Protein AF-A0A401PZW3-F1 (afdb_monomer_lite)

Secondary structure (DSSP, 8-state):
--S--HHHHHHHHHHHHHTT----STT----TT--TTSS---S--

Foldseek 3Di:
DPDDDVVVVVVVVVLCVVLPHDADPVRDDDDPPDDPVPDDRRSDD

Sequence (45 aa):
FCIDNGAMIAQAGWEMFRAGHVTALEDSWITQRYRTDEVEVTWRI

pLDDT: mean 95.89, std 5.96, range [68.44, 98.31]

Structure (mmCIF, N/CA/C/O backbone):
data_AF-A0A401PZW3-F1
#
_entry.id   AF-A0A401PZW3-F1
#
loop_
_atom_site.group_PDB
_atom_site.id
_atom_site.type_symbol
_atom_site.label_atom_id
_atom_site.label_alt_id
_atom_site.label_comp_id
_atom_site.label_asym_id
_atom_site.label_entity_id
_atom_site.label_seq_id
_atom_site.pdbx_PDB_ins_code
_atom_site.Cartn_x
_atom_site.Cartn_y
_atom_site.Cartn_z
_atom_site.occupancy
_atom_site.B_iso_or_equiv
_atom_site.auth_seq_id
_atom_site.auth_comp_id
_atom_site.auth_asym_id
_atom_site.auth_atom_id
_atom_site.pdbx_PDB_model_num
ATOM 1 N N . PHE A 1 1 ? 8.180 0.774 -16.362 1.00 68.44 1 PHE A N 1
ATOM 2 C CA . PHE A 1 1 ? 7.678 -0.002 -15.209 1.00 68.44 1 PHE A CA 1
ATOM 3 C C . PHE A 1 1 ? 8.681 -0.996 -14.627 1.00 68.44 1 PHE A C 1
ATOM 5 O O . PHE A 1 1 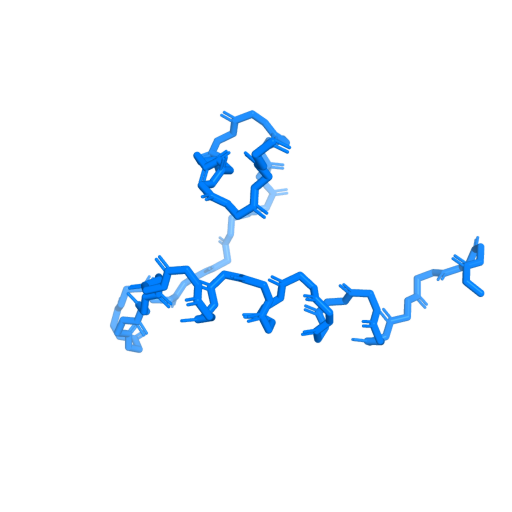? 8.396 -1.527 -13.570 1.00 68.44 1 PHE A O 1
ATOM 12 N N . CYS A 1 2 ? 9.840 -1.248 -15.248 1.00 92.38 2 CYS A N 1
ATOM 13 C CA . CYS A 1 2 ? 10.816 -2.213 -14.712 1.00 92.38 2 CYS A CA 1
ATOM 14 C C . CYS A 1 2 ? 11.894 -1.582 -13.807 1.00 92.38 2 CYS A C 1
ATOM 16 O O . CYS A 1 2 ? 12.839 -2.262 -13.432 1.00 92.38 2 CYS A O 1
ATOM 18 N N . ILE A 1 3 ? 11.764 -0.288 -13.497 1.00 97.06 3 ILE A N 1
ATOM 19 C CA . ILE A 1 3 ? 12.570 0.431 -12.502 1.00 97.06 3 ILE A CA 1
ATOM 20 C C . ILE A 1 3 ? 11.638 1.003 -11.437 1.00 97.06 3 ILE A C 1
ATOM 22 O O . ILE A 1 3 ? 10.449 1.208 -11.719 1.00 97.06 3 ILE A O 1
ATOM 26 N N . ASP A 1 4 ? 12.182 1.321 -10.267 1.00 97.31 4 ASP A N 1
ATOM 27 C CA . ASP A 1 4 ? 11.438 1.974 -9.192 1.00 97.31 4 ASP A CA 1
ATOM 2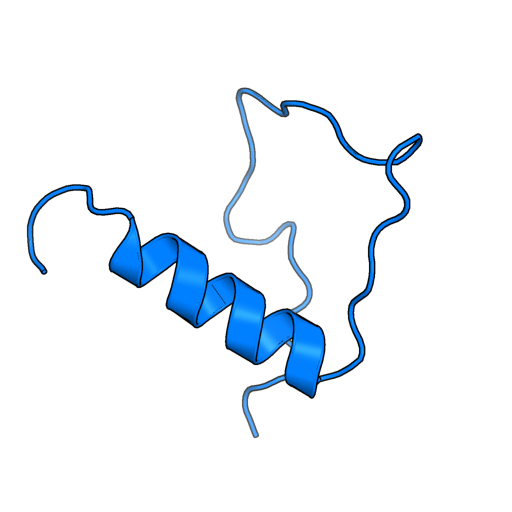8 C C . ASP A 1 4 ? 10.839 3.294 -9.682 1.00 97.31 4 ASP A C 1
ATOM 30 O O . ASP A 1 4 ? 11.514 4.137 -10.278 1.00 97.31 4 ASP A O 1
ATOM 34 N N . ASN A 1 5 ? 9.531 3.452 -9.490 1.00 97.69 5 ASN A N 1
ATOM 35 C CA . ASN A 1 5 ? 8.793 4.605 -9.989 1.00 97.69 5 ASN A CA 1
ATOM 36 C C . ASN A 1 5 ? 7.609 4.936 -9.076 1.00 97.69 5 ASN A C 1
ATOM 38 O O . ASN A 1 5 ? 7.011 4.052 -8.474 1.00 97.69 5 ASN A O 1
ATOM 42 N N . GLY A 1 6 ? 7.224 6.212 -9.013 1.00 98.00 6 GLY A N 1
ATOM 43 C CA . G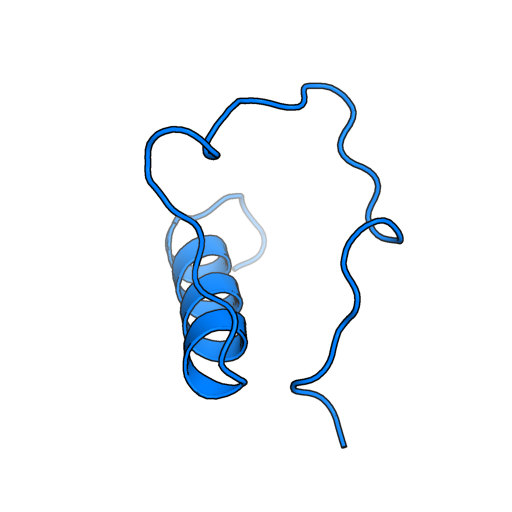LY A 1 6 ? 6.099 6.646 -8.177 1.00 98.00 6 GLY A CA 1
ATOM 44 C C . GLY A 1 6 ? 4.736 6.116 -8.635 1.00 98.00 6 GLY A C 1
ATOM 45 O O . GLY A 1 6 ? 3.830 5.980 -7.817 1.00 98.00 6 GLY A O 1
ATOM 46 N N . ALA A 1 7 ? 4.583 5.762 -9.917 1.00 98.06 7 ALA A N 1
ATOM 47 C CA . ALA A 1 7 ? 3.310 5.268 -10.439 1.00 98.06 7 ALA A CA 1
ATOM 48 C C . ALA A 1 7 ? 2.924 3.905 -9.839 1.00 98.06 7 ALA A C 1
ATOM 50 O O . ALA A 1 7 ? 1.746 3.678 -9.574 1.00 98.06 7 ALA A O 1
ATOM 51 N N . MET A 1 8 ? 3.892 3.025 -9.552 1.00 97.75 8 MET A N 1
ATOM 52 C CA . MET A 1 8 ? 3.614 1.739 -8.896 1.00 97.75 8 MET A CA 1
ATOM 53 C C . MET A 1 8 ? 3.092 1.921 -7.460 1.00 97.75 8 MET A C 1
ATOM 55 O O . MET A 1 8 ? 2.190 1.199 -7.042 1.00 97.75 8 MET A O 1
ATOM 59 N N . ILE A 1 9 ? 3.609 2.924 -6.737 1.00 98.19 9 ILE A N 1
ATOM 60 C CA . ILE A 1 9 ? 3.163 3.268 -5.381 1.00 98.19 9 ILE A CA 1
ATOM 61 C C . ILE A 1 9 ? 1.755 3.864 -5.427 1.00 98.19 9 ILE A C 1
ATOM 63 O O . ILE A 1 9 ? 0.877 3.425 -4.688 1.00 98.19 9 ILE A O 1
ATOM 67 N N . ALA A 1 10 ? 1.515 4.811 -6.340 1.00 98.31 10 ALA A N 1
ATOM 68 C CA . ALA A 1 10 ? 0.204 5.432 -6.514 1.00 98.31 10 ALA A CA 1
ATOM 69 C C . ALA A 1 10 ? -0.877 4.409 -6.899 1.00 98.31 10 ALA A C 1
ATOM 71 O O . ALA A 1 10 ? -1.980 4.461 -6.362 1.00 98.31 10 ALA A O 1
ATOM 72 N N . GLN A 1 11 ? -0.557 3.450 -7.776 1.00 97.94 11 GLN A N 1
ATOM 73 C CA . GLN A 1 11 ? -1.495 2.401 -8.174 1.00 97.94 11 GLN A CA 1
ATOM 74 C C . GLN A 1 11 ? -1.855 1.476 -7.005 1.00 97.94 11 GLN A C 1
ATOM 76 O O . GLN A 1 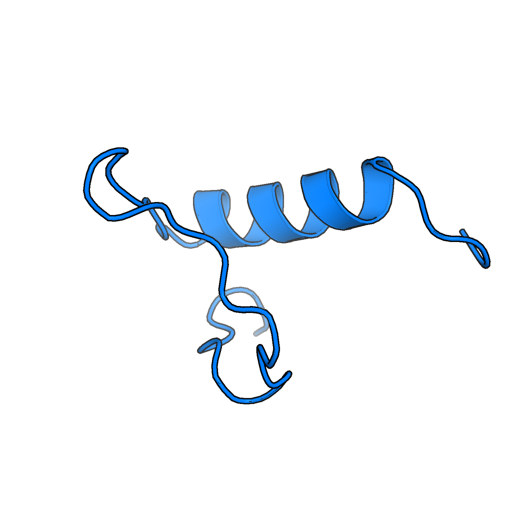11 ? -3.032 1.1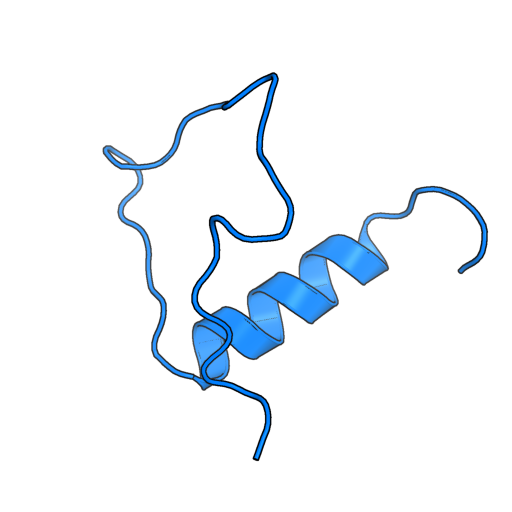91 -6.805 1.00 97.94 11 GLN A O 1
ATOM 81 N N . ALA A 1 12 ? -0.875 1.023 -6.217 1.00 97.06 12 ALA A N 1
ATOM 82 C CA . ALA A 1 12 ? -1.152 0.222 -5.024 1.00 97.06 12 ALA A CA 1
ATOM 83 C C . ALA A 1 12 ? -1.985 1.008 -3.994 1.00 97.06 12 ALA A C 1
ATOM 85 O O . ALA A 1 12 ? -2.970 0.484 -3.479 1.00 97.06 12 ALA A O 1
ATOM 86 N N . GLY A 1 13 ? -1.652 2.282 -3.758 1.00 97.88 13 GLY A N 1
ATOM 87 C CA . GLY A 1 13 ? -2.413 3.155 -2.860 1.00 97.88 13 GLY A CA 1
ATOM 88 C C . GLY A 1 13 ? -3.850 3.409 -3.330 1.00 97.88 13 GLY A C 1
ATOM 89 O O . GLY A 1 13 ? -4.767 3.416 -2.514 1.00 97.88 13 GLY A O 1
ATOM 90 N N . TRP A 1 14 ? -4.072 3.557 -4.639 1.00 98.19 14 TRP A N 1
ATOM 91 C CA . TRP A 1 14 ? -5.415 3.684 -5.212 1.00 98.19 14 TRP A CA 1
ATOM 92 C C . TRP A 1 14 ? -6.264 2.432 -4.971 1.00 98.19 14 TRP A C 1
ATOM 94 O O . TRP A 1 14 ? -7.420 2.538 -4.564 1.00 98.19 14 TRP A O 1
ATOM 104 N N . GLU A 1 15 ? -5.689 1.250 -5.190 1.00 98.19 15 GLU A N 1
ATOM 105 C CA . GLU A 1 15 ? -6.360 -0.025 -4.932 1.00 98.19 15 GLU A CA 1
ATOM 106 C C . GLU A 1 15 ? -6.726 -0.193 -3.450 1.00 98.19 15 GLU A C 1
ATOM 108 O O . GLU A 1 15 ? -7.871 -0.521 -3.131 1.00 98.19 15 GLU A O 1
ATOM 113 N N . MET A 1 16 ? -5.787 0.121 -2.551 1.00 98.12 16 MET A N 1
ATOM 114 C CA . MET A 1 16 ? -6.012 0.136 -1.103 1.00 98.12 16 MET A CA 1
ATOM 115 C C . MET A 1 16 ? -7.165 1.072 -0.723 1.00 98.12 16 MET A C 1
ATOM 117 O O . MET A 1 16 ? -8.121 0.643 -0.074 1.00 98.12 16 MET A O 1
ATOM 121 N N . PHE A 1 17 ? -7.118 2.326 -1.177 1.00 98.00 17 PHE A N 1
ATOM 122 C CA . PHE A 1 17 ? -8.143 3.325 -0.876 1.00 98.00 17 PHE A CA 1
ATOM 123 C C . PHE A 1 17 ? -9.523 2.914 -1.402 1.00 98.00 17 PHE A C 1
ATOM 125 O O . PHE A 1 17 ? -10.517 2.995 -0.680 1.00 98.00 17 PHE A O 1
ATOM 132 N N . ARG A 1 18 ? -9.595 2.405 -2.640 1.00 97.38 18 ARG A N 1
ATOM 133 C CA . ARG A 1 18 ? -10.846 1.922 -3.243 1.00 97.38 18 ARG A CA 1
ATOM 134 C C . ARG A 1 18 ? -11.450 0.744 -2.475 1.00 97.38 18 ARG A C 1
ATOM 136 O O . ARG A 1 18 ? -12.672 0.631 -2.425 1.00 97.38 18 ARG A O 1
ATOM 143 N N . ALA A 1 19 ? -10.621 -0.111 -1.881 1.00 97.56 19 ALA A N 1
ATOM 144 C CA . ALA A 1 19 ? -11.061 -1.210 -1.022 1.00 97.56 19 ALA A CA 1
ATOM 145 C C . ALA A 1 19 ? -11.322 -0.795 0.441 1.00 97.56 19 ALA A C 1
ATOM 147 O O . ALA A 1 19 ? -11.585 -1.655 1.279 1.00 97.56 19 ALA A O 1
ATOM 148 N N . GLY A 1 20 ? -11.285 0.507 0.747 1.00 97.44 20 GLY A N 1
ATOM 149 C CA . GLY A 1 20 ? -11.649 1.059 2.051 1.00 97.44 20 GLY A CA 1
ATOM 150 C C . GLY A 1 20 ? -10.504 1.157 3.058 1.00 97.44 20 GLY A C 1
ATOM 151 O O . GLY A 1 20 ? -10.753 1.525 4.205 1.00 97.44 20 GLY A O 1
ATOM 152 N N . HIS A 1 21 ? -9.260 0.868 2.664 1.00 97.56 21 HIS A N 1
ATOM 153 C CA . HIS A 1 21 ? -8.104 1.089 3.535 1.00 97.56 21 HIS A CA 1
ATOM 154 C C . HIS A 1 21 ? -7.811 2.587 3.642 1.00 97.56 21 HIS A C 1
ATOM 156 O O . HIS A 1 21 ? -7.589 3.264 2.637 1.00 97.56 21 HIS A O 1
ATOM 162 N N . VAL A 1 22 ? -7.781 3.099 4.871 1.00 97.31 22 VAL A N 1
ATOM 163 C CA . VAL A 1 22 ? -7.404 4.479 5.193 1.00 97.31 22 VAL A CA 1
ATOM 164 C C . VAL A 1 22 ? -6.481 4.435 6.406 1.00 97.31 22 VAL A C 1
ATOM 166 O O . VAL A 1 22 ? -6.737 3.687 7.346 1.00 97.31 22 VAL A O 1
ATOM 169 N N . THR A 1 23 ? -5.414 5.229 6.391 1.00 97.12 23 THR A N 1
ATOM 170 C CA . THR A 1 23 ? -4.436 5.303 7.483 1.00 97.12 23 THR A CA 1
ATOM 171 C C . THR A 1 23 ? -4.383 6.738 7.986 1.00 97.12 23 THR A C 1
ATOM 173 O O . THR A 1 23 ? -4.232 7.665 7.186 1.00 97.12 23 THR A O 1
ATOM 176 N N . ALA A 1 24 ? -4.549 6.932 9.295 1.00 98.25 24 ALA A N 1
ATOM 177 C CA . ALA A 1 24 ? -4.379 8.242 9.906 1.00 98.25 24 ALA A CA 1
ATOM 178 C C . ALA A 1 24 ? -2.903 8.669 9.845 1.00 98.25 24 ALA A C 1
ATOM 180 O O . ALA A 1 24 ? -1.999 7.843 9.683 1.00 98.25 24 ALA A O 1
ATOM 181 N N . LEU A 1 25 ? -2.632 9.969 9.949 1.00 97.50 25 LEU A N 1
ATOM 182 C CA . LEU A 1 25 ? -1.259 10.460 9.822 1.00 97.50 25 LEU A CA 1
ATOM 183 C C . LEU A 1 25 ? -0.400 10.019 11.014 1.00 97.50 25 LEU A C 1
ATOM 185 O O . LEU A 1 25 ? 0.762 9.667 10.835 1.00 97.50 25 LEU A O 1
ATOM 189 N N . GLU A 1 26 ? -0.979 9.998 12.212 1.00 98.31 26 GLU A N 1
ATOM 190 C CA . GLU A 1 26 ? -0.357 9.472 13.429 1.00 98.31 26 GLU A CA 1
ATOM 191 C C . GLU A 1 26 ? -0.011 7.979 13.330 1.00 98.31 26 GLU A C 1
ATOM 193 O O . GLU A 1 26 ? 0.960 7.538 13.943 1.00 98.31 26 GLU A O 1
ATOM 198 N N . ASP A 1 27 ? -0.738 7.238 12.489 1.00 97.69 27 ASP A N 1
ATOM 199 C CA . ASP A 1 27 ? -0.513 5.821 12.200 1.00 97.69 27 ASP A CA 1
ATOM 200 C C . ASP A 1 27 ? 0.381 5.609 10.962 1.00 97.69 27 ASP A C 1
ATOM 202 O O . ASP A 1 27 ? 0.465 4.508 10.417 1.00 97.69 27 ASP A O 1
ATOM 206 N N . SER A 1 28 ? 1.047 6.658 10.474 1.00 97.69 28 SER A N 1
ATOM 207 C CA . SER A 1 28 ? 1.939 6.584 9.316 1.00 97.69 28 SER A CA 1
ATOM 208 C C . SER A 1 28 ? 3.400 6.686 9.750 1.00 97.69 28 SER A C 1
ATOM 210 O O . SER A 1 28 ? 3.855 7.716 10.245 1.00 97.69 28 SER A O 1
ATOM 212 N N . TRP A 1 29 ? 4.177 5.628 9.521 1.00 98.19 29 TRP A N 1
ATOM 213 C CA . TRP A 1 29 ? 5.611 5.593 9.820 1.00 98.19 29 TRP A CA 1
ATOM 214 C C . TRP A 1 29 ? 6.380 4.738 8.806 1.00 98.19 29 TRP A C 1
ATOM 216 O O . TRP A 1 29 ? 5.810 4.096 7.926 1.00 98.19 29 TRP A O 1
ATOM 226 N N . ILE A 1 30 ? 7.710 4.737 8.920 1.00 98.12 30 ILE A N 1
ATOM 227 C CA . ILE A 1 30 ? 8.592 3.965 8.041 1.00 98.12 30 ILE A CA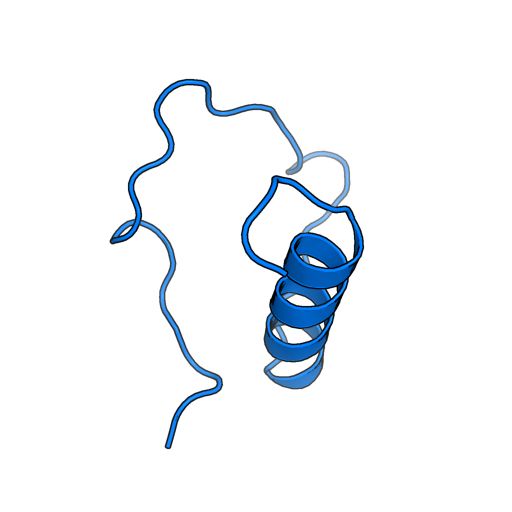 1
ATOM 228 C C . ILE A 1 30 ? 8.930 2.626 8.696 1.00 98.12 30 ILE A C 1
ATOM 230 O O . ILE A 1 30 ? 9.574 2.586 9.745 1.00 98.12 30 ILE A O 1
ATOM 234 N N . THR A 1 31 ? 8.596 1.529 8.019 1.00 97.25 31 THR A N 1
ATOM 235 C CA . THR A 1 31 ? 9.067 0.183 8.368 1.00 97.25 31 THR A CA 1
ATOM 236 C C . THR A 1 31 ? 10.185 -0.223 7.410 1.00 97.25 31 THR A C 1
ATOM 238 O O . THR A 1 31 ? 9.942 -0.579 6.262 1.00 97.25 31 THR A O 1
ATOM 241 N N . GLN A 1 32 ? 11.438 -0.196 7.873 1.00 98.12 32 GLN A N 1
ATOM 242 C CA . GLN A 1 32 ? 12.606 -0.498 7.024 1.00 98.12 32 GLN A CA 1
ATOM 243 C C . GLN A 1 32 ? 12.651 -1.951 6.515 1.00 98.12 32 GLN A C 1
ATOM 245 O O . GLN A 1 32 ? 13.330 -2.235 5.533 1.00 98.12 32 GLN A O 1
ATOM 250 N N . ARG A 1 33 ? 11.963 -2.879 7.192 1.00 97.62 33 ARG A N 1
ATOM 251 C CA . ARG A 1 33 ? 11.898 -4.308 6.839 1.00 97.62 33 ARG A CA 1
ATOM 252 C C . ARG A 1 33 ? 10.462 -4.755 6.571 1.00 97.62 33 ARG A C 1
ATOM 254 O O . ARG A 1 33 ? 10.024 -5.757 7.121 1.00 97.62 33 ARG A O 1
ATOM 261 N N . TYR A 1 34 ? 9.729 -3.979 5.780 1.00 97.44 34 TYR A N 1
ATOM 262 C CA . TYR A 1 34 ? 8.331 -4.273 5.487 1.00 97.44 34 TYR A CA 1
ATOM 263 C C . TYR A 1 34 ? 8.211 -5.510 4.592 1.00 97.44 34 TYR A C 1
ATOM 265 O O . TYR A 1 34 ? 8.767 -5.529 3.489 1.00 97.44 34 TYR A O 1
ATOM 273 N N . ARG A 1 35 ? 7.549 -6.565 5.077 1.00 97.94 35 ARG A N 1
ATOM 274 C CA . ARG A 1 35 ? 7.399 -7.811 4.312 1.00 97.94 35 ARG A CA 1
ATOM 275 C C . ARG A 1 35 ? 6.188 -7.743 3.387 1.00 97.94 35 ARG A C 1
ATOM 277 O O . ARG A 1 35 ? 5.191 -7.092 3.675 1.00 97.94 35 ARG A O 1
ATOM 284 N N . THR A 1 36 ? 6.253 -8.464 2.273 1.00 96.19 36 THR A N 1
ATOM 285 C CA . THR A 1 36 ? 5.185 -8.467 1.260 1.00 96.19 36 THR A CA 1
ATOM 286 C C . THR A 1 36 ? 3.907 -9.183 1.701 1.00 96.19 36 THR A C 1
ATOM 288 O O . THR A 1 36 ? 2.879 -9.012 1.058 1.00 96.19 36 THR A O 1
ATOM 291 N N . ASP A 1 37 ? 3.964 -9.992 2.759 1.00 96.50 37 ASP A N 1
ATOM 292 C CA . ASP A 1 37 ? 2.839 -10.725 3.358 1.00 96.50 37 ASP A CA 1
ATOM 293 C C . ASP A 1 37 ? 2.246 -10.017 4.592 1.00 96.50 37 ASP A C 1
ATOM 295 O O . ASP A 1 37 ? 1.348 -10.556 5.228 1.00 96.50 37 ASP A O 1
ATOM 299 N N . GLU A 1 38 ? 2.733 -8.825 4.956 1.00 96.94 38 GLU A N 1
ATOM 300 C CA . GLU A 1 38 ? 2.180 -8.037 6.073 1.00 96.94 38 GLU A CA 1
ATOM 301 C C . GLU A 1 38 ? 0.936 -7.226 5.690 1.00 96.94 38 GLU A C 1
ATOM 303 O O . GLU A 1 38 ? 0.238 -6.716 6.564 1.00 96.94 38 GLU A O 1
ATOM 308 N N . VAL A 1 39 ? 0.651 -7.102 4.393 1.00 95.38 39 VAL A N 1
ATOM 309 C CA . VAL A 1 39 ? -0.523 -6.395 3.876 1.00 95.38 39 VAL A CA 1
ATOM 310 C C . VAL A 1 39 ? -1.608 -7.404 3.526 1.00 95.38 39 VAL A C 1
ATOM 312 O O . VAL A 1 39 ? -1.427 -8.220 2.623 1.00 95.38 39 VAL A O 1
ATOM 315 N N . GLU A 1 40 ? -2.763 -7.298 4.180 1.00 95.75 40 GLU A N 1
ATOM 316 C CA . GLU A 1 40 ? -3.968 -8.020 3.767 1.00 95.75 40 GLU A CA 1
ATOM 317 C C . GLU A 1 40 ? -4.514 -7.407 2.465 1.00 95.75 40 GLU A C 1
ATOM 319 O O . GLU A 1 40 ? -4.976 -6.262 2.431 1.00 95.75 40 GLU A O 1
ATOM 324 N N . VAL A 1 41 ? -4.446 -8.163 1.368 1.00 96.75 41 VAL A N 1
ATOM 325 C CA . VAL A 1 41 ? -4.843 -7.701 0.030 1.00 96.75 41 VAL A CA 1
ATOM 326 C C . VAL A 1 41 ? -6.333 -7.965 -0.195 1.00 96.75 41 VAL A C 1
ATOM 328 O O . VAL A 1 41 ? -6.720 -9.044 -0.631 1.00 96.75 41 VAL A O 1
ATOM 331 N N . THR A 1 42 ? -7.176 -6.958 0.043 1.00 96.75 42 THR A N 1
ATOM 332 C CA . THR A 1 42 ? -8.649 -7.083 -0.061 1.00 96.75 42 THR A CA 1
ATOM 333 C C . THR A 1 42 ? -9.240 -6.620 -1.400 1.00 96.75 42 THR A C 1
ATOM 335 O O . THR A 1 42 ? -10.445 -6.710 -1.615 1.00 96.75 42 THR A O 1
ATOM 338 N N . TRP A 1 43 ? -8.410 -6.114 -2.316 1.00 95.44 43 TRP A N 1
ATOM 339 C CA . TRP A 1 43 ? -8.823 -5.551 -3.615 1.00 95.44 43 TRP A CA 1
ATOM 340 C C . TRP A 1 43 ? -8.669 -6.516 -4.798 1.00 95.44 43 TRP A C 1
ATOM 342 O O . TRP A 1 43 ? -8.811 -6.116 -5.954 1.00 95.44 43 TRP A O 1
ATOM 352 N N . ARG A 1 44 ? -8.354 -7.787 -4.537 1.00 87.94 44 ARG A N 1
ATOM 353 C CA . ARG A 1 44 ? -8.302 -8.842 -5.555 1.00 87.94 44 ARG A CA 1
ATOM 354 C C . ARG A 1 44 ? -9.421 -9.843 -5.273 1.00 87.94 44 ARG A C 1
ATOM 356 O O . ARG A 1 44 ? -9.456 -10.404 -4.184 1.00 87.94 44 ARG A O 1
ATOM 363 N N . ILE A 1 45 ? -10.317 -10.022 -6.246 1.00 70.50 45 ILE A N 1
ATOM 364 C CA . ILE A 1 45 ? -11.417 -11.001 -6.242 1.00 70.50 45 ILE A CA 1
ATOM 365 C C . ILE A 1 45 ? -11.101 -12.069 -7.285 1.00 70.50 45 ILE A C 1
ATOM 367 O O . ILE A 1 45 ? -10.638 -11.670 -8.380 1.00 70.50 45 ILE A O 1
#

Radius of gyration: 11.86 Å; chains: 1; bounding box: 24×22×29 Å

Organism: Scyliorhinus torazame (NCBI:txid75743)